Protein AF-A0A924IPH4-F1 (afdb_monomer_lite)

pLDDT: mean 70.68, std 22.04, range [35.31, 95.25]

Sequence (134 aa):
MKKNIKIHRPSRKHLSSLSPFLALPIIIGVTWIGVHVIGFGHADTVSNNFVSHSGNQLVNNGKPFRFAGVNMYWLGLDDNIRDGTGNTTYPTQARINDGFSEASALGSTVVRAHTRYISWLFDLRRLVPQQLIA

Structure (mmCIF, N/CA/C/O backbone):
data_AF-A0A924IPH4-F1
#
_entry.id   AF-A0A924IPH4-F1
#
loop_
_atom_site.group_PDB
_atom_site.id
_atom_site.type_symbol
_atom_site.label_atom_id
_atom_site.label_alt_id
_atom_site.label_comp_id
_atom_site.label_asym_id
_atom_site.label_entity_id
_atom_site.label_seq_id
_atom_site.pdbx_PDB_ins_code
_atom_site.Cartn_x
_atom_site.Cartn_y
_atom_site.Cartn_z
_atom_site.occupancy
_atom_site.B_iso_or_equiv
_atom_site.auth_seq_id
_atom_site.auth_comp_id
_atom_site.auth_asym_id
_atom_site.auth_atom_id
_atom_site.pdbx_PDB_model_num
ATOM 1 N N . MET A 1 1 ? -67.217 32.565 103.723 1.00 41.81 1 MET A N 1
ATOM 2 C CA . MET A 1 1 ? -68.243 33.124 102.810 1.00 41.81 1 MET A CA 1
ATOM 3 C C . MET A 1 1 ? -67.678 33.162 101.390 1.00 41.81 1 MET A C 1
ATOM 5 O O . MET A 1 1 ? -66.588 33.681 101.209 1.00 41.81 1 MET A O 1
ATOM 9 N N . LYS A 1 2 ? -68.379 32.493 100.458 1.00 45.91 2 LYS A N 1
ATOM 10 C CA . LYS A 1 2 ? -68.168 32.319 98.999 1.00 45.91 2 LYS A CA 1
ATOM 11 C C . LYS A 1 2 ? -66.764 32.588 98.418 1.00 45.91 2 LYS A C 1
ATOM 13 O O . LYS A 1 2 ? -66.408 33.737 98.186 1.00 45.91 2 LYS A O 1
ATOM 18 N N . LYS A 1 3 ? -66.060 31.522 98.003 1.00 44.84 3 LYS A N 1
ATOM 19 C CA . LYS A 1 3 ? -65.133 31.578 96.857 1.00 44.84 3 LYS A CA 1
ATOM 20 C C . LYS A 1 3 ? -65.316 30.367 95.940 1.00 44.84 3 LYS A C 1
ATOM 22 O O . LYS A 1 3 ? -65.513 29.245 96.389 1.00 44.84 3 LYS A O 1
ATOM 27 N N . ASN A 1 4 ? -65.332 30.702 94.657 1.00 43.12 4 ASN A N 1
ATOM 28 C CA . ASN A 1 4 ? -65.838 29.960 93.512 1.00 43.12 4 ASN A CA 1
ATOM 29 C C . ASN A 1 4 ? -65.025 28.709 93.162 1.00 43.12 4 ASN A C 1
ATOM 31 O O . ASN A 1 4 ? -63.797 28.751 93.103 1.00 43.12 4 ASN A O 1
ATOM 35 N N . ILE A 1 5 ? -65.742 27.627 92.849 1.00 48.75 5 ILE A N 1
ATOM 36 C CA . ILE A 1 5 ? -65.197 26.395 92.277 1.00 48.75 5 ILE A CA 1
ATOM 37 C C . ILE A 1 5 ? -65.026 26.572 90.764 1.00 48.75 5 ILE A C 1
ATOM 39 O O . ILE A 1 5 ? -65.895 27.081 90.059 1.00 48.75 5 ILE A O 1
ATOM 43 N N . LYS A 1 6 ? -63.850 26.155 90.304 1.00 45.50 6 LYS A N 1
ATOM 44 C CA . LYS A 1 6 ? -63.314 26.206 88.944 1.00 45.50 6 LYS A CA 1
ATOM 45 C C . LYS A 1 6 ? -63.853 25.004 88.160 1.00 45.50 6 LYS A C 1
ATOM 47 O O . LYS A 1 6 ? -63.691 23.882 88.629 1.00 45.50 6 LYS A O 1
ATOM 52 N N . ILE A 1 7 ? -64.424 25.200 86.969 1.00 54.44 7 ILE A N 1
ATOM 53 C CA . ILE A 1 7 ? -64.690 24.089 86.040 1.00 54.44 7 ILE A CA 1
ATOM 54 C C . ILE A 1 7 ? -64.054 24.406 84.686 1.00 54.44 7 ILE A C 1
ATOM 56 O O . ILE A 1 7 ? -64.276 25.455 84.088 1.00 54.44 7 ILE A O 1
ATOM 60 N N . HIS A 1 8 ? -63.200 23.482 84.265 1.00 40.38 8 HIS A N 1
ATOM 61 C CA . HIS A 1 8 ? -62.354 23.490 83.082 1.00 40.38 8 HIS A CA 1
ATOM 62 C C . HIS A 1 8 ? -63.133 22.970 81.860 1.00 40.38 8 HIS A C 1
ATOM 64 O O . HIS A 1 8 ? -63.811 21.948 81.963 1.00 40.38 8 HIS A O 1
ATOM 70 N N . ARG A 1 9 ? -62.997 23.612 80.692 1.00 47.50 9 ARG A N 1
ATOM 71 C CA . ARG A 1 9 ? -63.261 22.983 79.383 1.00 47.50 9 ARG A CA 1
ATOM 72 C C . ARG A 1 9 ? -62.150 23.358 78.388 1.00 47.50 9 ARG A C 1
ATOM 74 O O . ARG A 1 9 ? -61.717 24.511 78.408 1.00 47.50 9 ARG A O 1
ATOM 81 N N . PRO A 1 10 ? -61.659 22.416 77.559 1.00 42.34 10 PRO A N 1
ATOM 82 C CA . PRO A 1 10 ? -60.396 22.576 76.845 1.00 42.34 10 PRO A CA 1
ATOM 83 C C . PRO A 1 10 ? -60.526 23.087 75.397 1.00 42.34 10 PRO A C 1
ATOM 85 O O . PRO A 1 10 ? -61.465 22.765 74.681 1.00 42.34 10 PRO A O 1
ATOM 88 N N . SER A 1 11 ? -59.490 23.838 75.007 1.00 44.16 11 SER A N 1
ATOM 89 C CA . SER A 1 11 ? -58.734 23.856 73.739 1.00 44.16 11 SER A CA 1
ATOM 90 C C . SER A 1 11 ? -59.430 23.629 72.385 1.00 44.16 11 SER A C 1
ATOM 92 O O . SER A 1 11 ? -59.812 22.512 72.048 1.00 44.16 11 SER A O 1
ATOM 94 N N . ARG A 1 12 ? -59.317 24.634 71.504 1.00 44.56 12 ARG A N 1
ATOM 95 C CA . ARG A 1 12 ? -58.556 24.516 70.241 1.00 44.56 12 ARG A CA 1
ATOM 96 C C . ARG A 1 12 ? -58.333 25.900 69.630 1.00 44.56 12 ARG A C 1
ATOM 98 O O . ARG A 1 12 ? -59.281 26.642 69.399 1.00 44.56 12 ARG A O 1
ATOM 105 N N . LYS A 1 13 ? -57.070 26.250 69.384 1.00 45.91 13 LYS A N 1
ATOM 106 C CA . LYS A 1 13 ? -56.692 27.411 68.572 1.00 45.91 13 LYS A CA 1
ATOM 107 C C . LYS A 1 13 ? -56.676 27.019 67.093 1.00 45.91 13 LYS A C 1
ATOM 109 O O . LYS A 1 13 ? -56.387 25.870 66.772 1.00 45.91 13 LYS A O 1
ATOM 114 N N . HIS A 1 14 ? -56.829 28.049 66.264 1.00 39.09 14 HIS A N 1
ATOM 115 C CA . HIS A 1 14 ? -56.451 28.138 64.854 1.00 39.09 14 HIS A CA 1
ATOM 116 C C . HIS A 1 14 ? -57.457 27.612 63.827 1.00 39.09 14 HIS A C 1
ATOM 118 O O . HIS A 1 14 ? -57.475 26.425 63.534 1.00 39.09 14 HIS A O 1
ATOM 124 N N . LEU A 1 15 ? -58.209 28.532 63.209 1.00 45.00 15 LEU A N 1
ATOM 125 C CA . LEU A 1 15 ? -58.421 28.594 61.758 1.00 45.00 15 LEU A CA 1
ATOM 126 C C . LEU A 1 15 ? -59.156 29.890 61.361 1.00 45.00 15 LEU A C 1
ATOM 128 O O . LEU A 1 15 ? -59.906 30.457 62.147 1.00 45.00 15 LEU A O 1
ATOM 132 N N . SER A 1 16 ? -58.898 30.288 60.113 1.00 41.00 16 SER A N 1
ATOM 133 C CA . SER A 1 16 ? -59.569 31.280 59.259 1.00 41.00 16 SER A CA 1
ATOM 134 C C . SER A 1 16 ? -59.407 32.775 59.559 1.00 41.00 16 SER A C 1
ATOM 136 O O . SER A 1 16 ? -60.124 33.345 60.373 1.00 41.00 16 SER A O 1
ATOM 138 N N . SER A 1 17 ? -58.573 33.431 58.747 1.00 40.66 17 SER A N 1
ATOM 139 C CA . SER A 1 17 ? -59.008 34.594 57.958 1.00 40.66 17 SER A CA 1
ATOM 140 C C . SER A 1 17 ? -58.001 34.847 56.828 1.00 40.66 17 SER A C 1
ATOM 142 O O . SER A 1 17 ? -56.955 35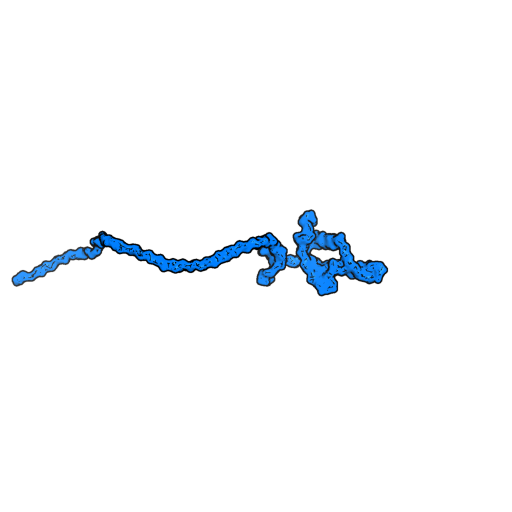.458 57.025 1.00 40.66 17 SER A O 1
ATOM 144 N N . LEU A 1 18 ? -58.299 34.295 55.651 1.00 38.69 18 LEU A N 1
ATOM 145 C CA . LEU A 1 18 ? -57.746 34.727 54.369 1.00 38.69 18 LEU A CA 1
ATOM 146 C C . LEU A 1 18 ? -58.626 35.871 53.870 1.00 38.69 18 LEU A C 1
ATOM 148 O O . LEU A 1 18 ? -59.829 35.667 53.731 1.00 38.69 18 LEU A O 1
ATOM 152 N N . SER A 1 19 ? -58.042 37.030 53.572 1.00 41.19 19 SER A N 1
ATOM 153 C CA . SER A 1 19 ? -58.556 38.014 52.602 1.00 41.19 19 SER A CA 1
ATOM 154 C C . SER A 1 19 ? -57.450 39.066 52.325 1.00 41.19 19 SER A C 1
ATOM 156 O O . SER A 1 19 ? -56.461 39.092 53.057 1.00 41.19 19 SER A O 1
ATOM 158 N N . PRO A 1 20 ? -57.501 39.814 51.206 1.00 52.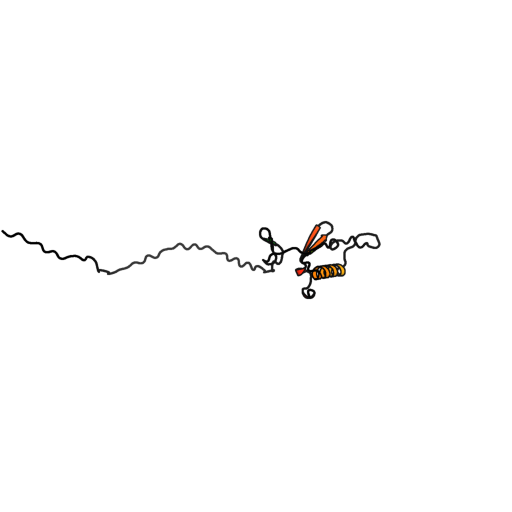16 20 PRO A N 1
ATOM 159 C CA . PRO A 1 20 ? -56.627 39.626 50.046 1.00 52.16 20 PRO A CA 1
ATOM 160 C C . PRO A 1 20 ? -55.766 40.887 49.790 1.00 52.16 20 PRO A C 1
ATOM 162 O O . PRO A 1 20 ? -55.692 41.755 50.645 1.00 52.16 20 PRO A O 1
ATOM 165 N N . PHE A 1 21 ? -55.159 40.977 48.602 1.00 39.22 21 PHE A N 1
ATOM 166 C CA . PHE A 1 21 ? -54.662 42.176 47.895 1.00 39.22 21 PHE A CA 1
ATOM 167 C C . PHE A 1 21 ? -53.164 42.167 47.544 1.00 39.22 21 PHE A C 1
ATOM 169 O O . PHE A 1 21 ? -52.290 42.309 48.387 1.00 39.22 21 PHE A O 1
ATOM 176 N N . LEU A 1 22 ? -52.951 42.029 46.227 1.00 38.00 22 LEU A N 1
ATOM 177 C CA . LEU A 1 22 ? -51.931 42.646 45.374 1.00 38.00 22 LEU A CA 1
ATOM 178 C C . LEU A 1 22 ? -50.476 42.696 45.868 1.00 38.00 22 LEU A C 1
ATOM 180 O O . LEU A 1 22 ? -50.128 43.501 46.719 1.00 38.00 22 LEU A O 1
ATOM 184 N N . ALA A 1 23 ? -49.591 42.005 45.144 1.00 39.81 23 ALA A N 1
ATOM 185 C CA . ALA A 1 23 ? -48.643 42.649 44.218 1.00 39.81 23 ALA A CA 1
ATOM 186 C C . ALA A 1 23 ? -47.618 41.618 43.716 1.00 39.81 23 ALA A C 1
ATOM 188 O O . ALA A 1 23 ? -46.880 41.026 44.498 1.00 39.81 23 ALA A O 1
ATOM 189 N N . LEU A 1 24 ? -47.563 41.414 42.399 1.00 35.91 24 LEU A N 1
ATOM 190 C CA . LEU A 1 24 ? -46.456 40.728 41.731 1.00 35.91 24 LEU A CA 1
ATOM 191 C C . LEU A 1 24 ? -45.267 41.693 41.625 1.00 35.91 24 LEU A C 1
ATOM 193 O O . LEU A 1 24 ? -45.448 42.774 41.061 1.00 35.91 24 LEU A O 1
ATOM 197 N N . PRO A 1 25 ? -44.046 41.312 42.032 1.00 43.28 25 PRO A N 1
ATOM 198 C CA . PRO A 1 25 ? -42.851 41.921 41.487 1.00 43.28 25 PRO A CA 1
ATOM 199 C C . PRO A 1 25 ? -42.318 41.082 40.321 1.00 43.28 25 PRO A C 1
ATOM 201 O O . PRO A 1 25 ? -41.975 39.907 40.447 1.00 43.28 25 PRO A O 1
ATOM 204 N N . ILE A 1 26 ? -42.255 41.752 39.174 1.00 39.38 26 ILE A N 1
ATOM 205 C CA . ILE A 1 26 ? -41.477 41.414 37.985 1.00 39.38 26 ILE A CA 1
ATOM 206 C C . ILE A 1 26 ? -40.020 41.205 38.419 1.00 39.38 26 ILE A C 1
ATOM 208 O O . ILE A 1 26 ? -39.351 42.153 38.830 1.00 39.38 26 ILE A O 1
ATOM 212 N N . ILE A 1 27 ? -39.524 39.969 38.347 1.00 42.16 27 ILE A N 1
ATOM 213 C CA . ILE A 1 27 ? -38.099 39.685 38.534 1.00 42.16 27 ILE A CA 1
ATOM 214 C C . ILE A 1 27 ? -37.399 39.955 37.203 1.00 42.16 27 ILE A C 1
ATOM 216 O O . ILE A 1 27 ? -37.549 39.212 36.234 1.00 42.16 27 ILE A O 1
ATOM 220 N N . ILE A 1 28 ? -36.626 41.039 37.181 1.00 42.47 28 ILE A N 1
ATOM 221 C CA . ILE A 1 28 ? -35.630 41.343 36.155 1.00 42.47 28 ILE A CA 1
ATOM 222 C C . ILE A 1 28 ? -34.511 40.304 36.300 1.00 42.47 28 ILE A C 1
ATOM 224 O O . ILE A 1 28 ? -33.590 40.457 37.099 1.00 42.47 28 ILE A O 1
ATOM 228 N N . GLY A 1 29 ? -34.626 39.205 35.560 1.00 37.25 29 GLY A N 1
ATOM 229 C CA . GLY A 1 29 ? -33.539 38.260 35.351 1.00 37.25 29 GLY A CA 1
ATOM 230 C C . GLY A 1 29 ? -32.705 38.725 34.167 1.00 37.25 29 GLY A C 1
ATOM 231 O O . GLY A 1 29 ? -33.145 38.617 33.024 1.00 37.25 29 GLY A O 1
ATOM 232 N N . VAL A 1 30 ? -31.513 39.252 34.446 1.00 42.34 30 VAL A N 1
ATOM 233 C CA . VAL A 1 30 ? -30.463 39.521 33.456 1.00 42.34 30 VAL A CA 1
ATOM 234 C C . VAL A 1 30 ? -30.232 38.240 32.654 1.00 42.34 30 VAL A C 1
ATOM 236 O O . VAL A 1 30 ? -29.649 37.275 33.145 1.00 42.34 30 VAL A O 1
ATOM 239 N N . THR A 1 31 ? -30.754 38.198 31.433 1.00 36.72 31 THR A N 1
ATOM 240 C CA . THR A 1 31 ? -30.549 37.080 30.519 1.00 36.72 31 THR A CA 1
ATOM 241 C C . THR A 1 31 ? -29.139 37.216 29.969 1.00 36.72 31 THR A C 1
ATOM 243 O O . THR A 1 31 ? -28.807 38.201 29.312 1.00 36.72 31 THR A O 1
ATOM 246 N N . TRP A 1 32 ? -28.290 36.234 30.261 1.00 35.31 32 TRP A N 1
ATOM 247 C CA . TRP A 1 32 ? -27.028 36.048 29.559 1.00 35.31 32 TRP A CA 1
ATOM 248 C C . TRP A 1 32 ? -27.337 35.850 28.071 1.00 35.31 32 TRP A C 1
ATOM 250 O O . TRP A 1 32 ? -27.693 34.755 27.640 1.00 35.31 32 TRP A O 1
ATOM 260 N N . ILE A 1 33 ? -27.213 36.913 27.275 1.00 42.38 33 ILE A N 1
ATOM 261 C CA . ILE A 1 33 ? -27.151 36.814 25.816 1.00 42.38 33 ILE A CA 1
ATOM 262 C C . ILE A 1 33 ? -25.753 36.287 25.490 1.00 42.38 33 ILE A C 1
ATOM 264 O O . ILE A 1 33 ? -24.839 37.023 25.129 1.00 42.38 33 ILE A O 1
ATOM 268 N N . GLY A 1 34 ? -25.566 34.982 25.679 1.00 39.59 34 GLY A N 1
ATOM 269 C CA . GLY A 1 34 ? -24.501 34.261 25.006 1.00 39.59 34 GLY A CA 1
ATOM 270 C C . GLY A 1 34 ? -24.883 34.187 23.538 1.00 39.59 34 GLY A C 1
ATOM 271 O O . GLY A 1 34 ? -25.725 33.369 23.166 1.00 39.59 34 GLY A O 1
ATOM 272 N N . VAL A 1 35 ? -24.305 35.063 22.714 1.00 49.06 35 VAL A N 1
ATOM 273 C CA . VAL A 1 35 ? -24.333 34.925 21.257 1.00 49.06 35 VAL A CA 1
ATOM 274 C C . VAL A 1 35 ? -23.697 33.574 20.938 1.00 49.06 35 VAL A C 1
ATOM 276 O O . VAL A 1 35 ? -22.477 33.441 20.891 1.00 49.06 35 VAL A O 1
ATOM 279 N N . HIS A 1 36 ? -24.522 32.544 20.764 1.00 49.12 36 HIS A N 1
ATOM 280 C CA . HIS A 1 36 ? -24.079 31.318 20.130 1.00 49.12 36 HIS A CA 1
ATOM 281 C C . HIS A 1 36 ? -23.877 31.673 18.664 1.00 49.12 36 HIS A C 1
ATOM 283 O O . HIS A 1 36 ? -24.834 31.759 17.895 1.00 49.12 36 HIS A O 1
ATOM 289 N N . VAL A 1 37 ? -22.625 31.921 18.281 1.00 53.16 37 VAL A N 1
ATOM 290 C CA . VAL A 1 37 ? -22.231 31.824 16.879 1.00 53.16 37 VAL A CA 1
ATOM 291 C C . VAL A 1 37 ? -22.439 30.360 16.516 1.00 53.16 37 VAL A C 1
ATOM 293 O O . VAL A 1 37 ? -21.587 29.513 16.777 1.00 53.16 37 VAL A O 1
ATOM 296 N N . ILE A 1 38 ? -23.619 30.041 15.983 1.00 55.25 38 ILE A N 1
ATOM 297 C CA . ILE A 1 38 ? -23.859 28.768 15.318 1.00 55.25 38 ILE A CA 1
ATOM 298 C C . ILE A 1 38 ? -23.014 28.847 14.053 1.00 55.25 38 ILE A C 1
ATOM 300 O O . ILE A 1 38 ? -23.445 29.352 13.017 1.00 55.25 38 ILE A O 1
ATOM 304 N N . GLY A 1 39 ? -21.756 28.430 14.168 1.00 49.97 39 GLY A N 1
ATOM 305 C CA . GLY A 1 39 ? -20.945 28.130 13.010 1.00 49.97 39 GLY A CA 1
ATOM 306 C C . GLY A 1 39 ? -21.645 27.000 12.277 1.00 49.97 39 GLY A C 1
ATOM 307 O O . GLY A 1 39 ? -21.492 25.839 12.645 1.00 49.97 39 GLY A O 1
ATOM 308 N N . PHE A 1 40 ? -22.418 27.327 11.243 1.00 53.38 40 PHE A N 1
ATOM 309 C CA . PHE A 1 40 ? -22.778 26.368 10.208 1.00 53.38 40 PHE A CA 1
ATOM 310 C C . PHE A 1 40 ? -21.512 26.077 9.404 1.00 53.38 40 PHE A C 1
ATOM 312 O O . PHE A 1 40 ? -21.360 26.494 8.256 1.00 53.38 40 PHE A O 1
ATOM 319 N N . GLY A 1 41 ? -20.570 25.381 10.042 1.00 46.56 41 GLY A N 1
ATOM 320 C CA . GLY A 1 41 ? -19.577 24.623 9.319 1.00 46.56 41 GLY A CA 1
ATOM 321 C C . GLY A 1 41 ? -20.358 23.612 8.501 1.00 46.56 41 GLY A C 1
ATOM 322 O O . GLY A 1 41 ? -20.849 22.623 9.043 1.00 46.56 41 GLY A O 1
ATOM 323 N N . HIS A 1 42 ? -20.505 23.877 7.206 1.00 52.84 42 HIS A N 1
ATOM 324 C CA . HIS A 1 42 ? -20.737 22.810 6.252 1.00 52.84 42 HIS A CA 1
ATOM 325 C C . HIS A 1 42 ? -19.456 21.983 6.276 1.00 52.84 42 HIS A C 1
ATOM 327 O O . HIS A 1 42 ? -18.509 22.239 5.539 1.00 52.84 42 HIS A O 1
ATOM 333 N N . ALA A 1 43 ? -19.382 21.062 7.237 1.00 53.22 43 ALA A N 1
ATOM 334 C CA . ALA A 1 43 ? -18.437 19.978 7.166 1.00 53.22 43 ALA A CA 1
ATOM 335 C C . ALA A 1 43 ? -18.841 19.206 5.917 1.00 53.22 43 ALA A C 1
ATOM 337 O O . ALA A 1 43 ? -19.826 18.464 5.938 1.00 53.22 43 ALA A O 1
ATOM 338 N N . ASP A 1 44 ? -18.113 19.421 4.823 1.00 51.31 44 ASP A N 1
ATOM 339 C CA . ASP A 1 44 ? -18.059 18.442 3.755 1.00 51.31 44 ASP A CA 1
ATOM 340 C C . ASP A 1 44 ? -17.716 17.125 4.441 1.00 51.31 44 ASP A C 1
ATOM 342 O O . ASP A 1 44 ? -16.601 16.909 4.924 1.00 51.31 44 ASP A O 1
ATOM 346 N N . THR A 1 45 ? -18.718 16.263 4.578 1.00 50.78 45 THR A N 1
ATOM 347 C CA . THR A 1 45 ? -18.567 14.927 5.142 1.00 50.78 45 THR A CA 1
ATOM 348 C C . THR A 1 45 ? -17.906 14.061 4.081 1.00 50.78 45 THR A C 1
ATOM 350 O O . THR A 1 45 ? -18.444 13.055 3.631 1.00 50.78 45 THR A O 1
ATOM 353 N N . VAL A 1 46 ? -16.687 14.434 3.681 1.00 55.47 46 VAL A N 1
ATOM 354 C CA . VAL A 1 46 ? -15.731 13.450 3.200 1.00 55.47 46 VAL A CA 1
ATOM 355 C C . VAL A 1 46 ? -15.617 12.479 4.359 1.00 55.47 46 VAL A C 1
ATOM 357 O O . VAL A 1 46 ? -15.035 12.810 5.391 1.00 55.47 46 VAL A O 1
ATOM 360 N N . SER A 1 47 ? -16.267 11.320 4.236 1.00 59.78 47 SER A N 1
ATOM 361 C CA . SER A 1 47 ? -16.150 10.249 5.214 1.00 59.78 47 SER A CA 1
ATOM 362 C C . SER A 1 47 ? -14.657 10.061 5.448 1.00 59.78 47 SER A C 1
ATOM 364 O O . SER A 1 47 ? -13.932 9.675 4.522 1.00 59.78 47 SER A O 1
ATOM 366 N N . ASN A 1 48 ? -14.179 10.462 6.626 1.00 61.09 48 ASN A N 1
ATOM 367 C CA . ASN A 1 48 ? -12.762 10.507 6.941 1.00 61.09 48 ASN A CA 1
ATOM 368 C C . ASN A 1 48 ? -12.309 9.059 7.193 1.00 61.09 48 ASN A C 1
ATOM 370 O O . ASN A 1 48 ? -12.027 8.667 8.318 1.00 61.09 48 ASN A O 1
ATOM 374 N N . ASN A 1 49 ? -12.301 8.245 6.126 1.00 76.56 49 ASN A N 1
ATOM 375 C CA . ASN A 1 49 ? -12.052 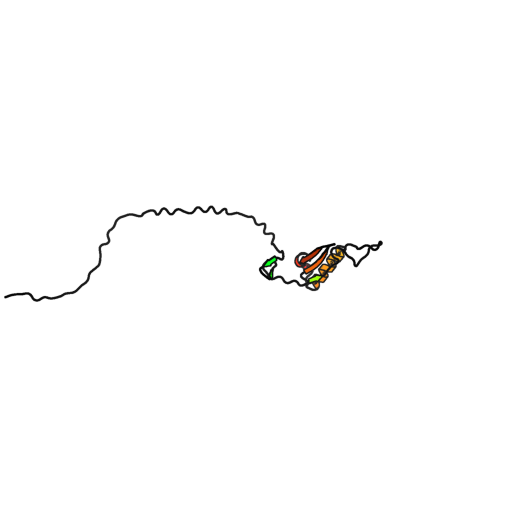6.797 6.123 1.00 76.56 49 ASN A CA 1
ATOM 376 C C . ASN A 1 49 ? -10.563 6.471 6.307 1.00 76.56 49 ASN A C 1
ATOM 378 O O . ASN A 1 49 ? -10.082 5.416 5.883 1.00 76.56 49 ASN A O 1
ATOM 382 N N . PHE A 1 50 ? -9.792 7.433 6.809 1.00 89.12 50 PHE A N 1
ATOM 383 C CA . PHE A 1 50 ? -8.385 7.243 7.084 1.00 89.12 50 PHE A CA 1
ATOM 384 C C . PHE A 1 50 ? -8.237 6.443 8.368 1.00 89.12 50 PHE A C 1
ATOM 386 O O . PHE A 1 50 ? -9.005 6.592 9.318 1.00 89.12 50 PHE A O 1
ATOM 393 N N . VAL A 1 51 ? -7.222 5.586 8.381 1.00 89.75 51 VAL A N 1
ATOM 394 C CA . VAL A 1 51 ? -6.795 4.945 9.617 1.00 89.75 51 VAL A CA 1
ATOM 395 C C . VAL A 1 51 ? -6.261 6.039 10.537 1.00 89.75 51 VAL A C 1
ATOM 397 O O . VAL A 1 51 ? -5.384 6.809 10.147 1.00 89.75 51 VAL A O 1
ATOM 400 N N . SER A 1 52 ? -6.793 6.107 11.747 1.00 91.94 52 SER A N 1
ATOM 401 C CA . SER A 1 52 ? -6.371 7.032 12.794 1.00 91.94 52 SER A CA 1
ATOM 402 C C . SER A 1 52 ? -6.099 6.271 14.089 1.00 91.94 52 SER A C 1
ATOM 404 O O . SER A 1 52 ? -6.356 5.069 14.186 1.00 91.94 52 SER A O 1
ATOM 406 N N . HIS A 1 53 ? -5.537 6.951 15.085 1.00 92.69 53 HIS A N 1
ATOM 407 C CA . HIS A 1 53 ? -5.381 6.385 16.420 1.00 92.69 53 HIS A CA 1
ATOM 408 C C . HIS A 1 53 ? -6.560 6.780 17.323 1.00 92.69 53 HIS A C 1
ATOM 410 O O . HIS A 1 53 ? -7.098 7.885 17.231 1.00 92.69 53 HIS A O 1
ATOM 416 N N . SER A 1 54 ? -6.910 5.911 18.262 1.00 92.00 54 SER A N 1
ATOM 417 C CA . SER A 1 54 ? -7.757 6.223 19.412 1.00 92.00 54 SER A CA 1
ATOM 418 C C . SER A 1 54 ? -7.142 5.562 20.643 1.00 92.00 54 SER A C 1
ATOM 420 O O . SER A 1 54 ? -7.171 4.336 20.785 1.00 92.00 54 SER A O 1
ATOM 422 N N . GLY A 1 55 ? -6.489 6.365 21.489 1.00 92.88 55 GLY A N 1
ATOM 423 C CA . GLY A 1 55 ? -5.626 5.855 22.556 1.00 92.88 55 GLY A CA 1
ATOM 424 C C . GLY A 1 55 ? -4.544 4.925 21.997 1.00 92.88 55 GLY A C 1
ATOM 425 O O . GLY A 1 55 ? -3.768 5.320 21.131 1.00 92.88 55 GLY A O 1
ATOM 426 N N . ASN A 1 56 ? -4.544 3.669 22.451 1.00 94.06 56 ASN A N 1
ATOM 427 C CA . ASN A 1 56 ? -3.569 2.648 22.047 1.00 94.06 56 ASN A CA 1
ATOM 428 C C . ASN A 1 56 ? -4.062 1.747 20.898 1.00 94.06 56 ASN A C 1
ATOM 430 O O . ASN A 1 56 ? -3.476 0.694 20.646 1.00 94.06 56 ASN A O 1
ATOM 434 N N . GLN A 1 57 ? -5.164 2.101 20.234 1.00 93.88 57 GLN A N 1
ATOM 435 C CA . GLN A 1 57 ? -5.735 1.325 19.135 1.00 93.88 57 GLN A CA 1
ATOM 436 C C . GLN A 1 57 ? -5.716 2.116 17.835 1.00 93.88 57 GLN A C 1
ATOM 438 O O . GLN A 1 57 ? -5.874 3.335 17.825 1.00 93.88 57 GLN A O 1
ATOM 443 N N . LEU A 1 58 ? -5.578 1.399 16.724 1.00 92.88 58 LEU A N 1
ATOM 444 C CA . LEU A 1 58 ? -5.873 1.950 15.411 1.00 92.88 58 LEU A CA 1
ATOM 445 C C . LEU A 1 58 ? -7.350 1.758 15.116 1.00 92.88 58 LEU A C 1
ATOM 447 O O . LEU A 1 58 ? -7.928 0.715 15.432 1.00 92.88 58 LEU A O 1
ATOM 451 N N . VAL A 1 59 ? -7.952 2.759 14.490 1.00 92.94 59 VAL A N 1
ATOM 452 C CA . VAL A 1 59 ? -9.356 2.750 14.104 1.00 92.94 59 VAL A CA 1
ATOM 453 C C . VAL A 1 59 ? -9.507 3.194 12.657 1.00 92.94 59 VAL A C 1
ATOM 455 O O . VAL A 1 59 ? -8.771 4.046 12.171 1.00 92.94 59 VAL A O 1
ATOM 458 N N . ASN A 1 60 ? -10.471 2.609 11.957 1.00 90.19 60 ASN A N 1
ATOM 459 C CA . ASN A 1 60 ? -10.940 3.104 10.667 1.00 90.19 60 ASN A CA 1
ATOM 460 C C . ASN A 1 60 ? -12.470 3.123 10.727 1.00 90.19 60 ASN A C 1
ATOM 462 O O . ASN A 1 60 ? -13.085 2.109 11.069 1.00 90.19 60 ASN A O 1
ATOM 466 N N . ASN A 1 61 ? -13.080 4.282 10.472 1.00 88.62 61 ASN A N 1
ATOM 467 C CA . ASN A 1 61 ? -14.528 4.489 10.586 1.00 88.62 61 ASN A CA 1
ATOM 468 C C . ASN A 1 61 ? -15.106 4.078 11.946 1.00 88.62 61 ASN A C 1
ATOM 470 O O . ASN A 1 61 ? -16.124 3.393 12.029 1.00 88.62 61 ASN A O 1
ATOM 474 N N . GLY A 1 62 ? -14.412 4.457 13.023 1.00 88.06 62 GLY A N 1
ATOM 475 C CA . GLY A 1 62 ? -14.829 4.180 14.401 1.00 88.06 62 GLY A CA 1
ATOM 476 C C . GLY A 1 62 ? -14.721 2.712 14.827 1.00 88.06 62 GLY A C 1
ATOM 477 O O . GLY A 1 62 ? -15.047 2.392 15.966 1.00 88.06 62 GLY A O 1
ATOM 478 N N . LYS A 1 63 ? -14.251 1.814 13.953 1.00 89.94 63 LYS A N 1
ATOM 479 C CA . LYS A 1 63 ? -14.067 0.390 14.260 1.00 89.94 63 LYS A CA 1
ATOM 480 C C . LYS A 1 63 ? -12.591 0.079 14.499 1.00 89.94 63 LYS A C 1
ATOM 482 O O . LYS A 1 63 ? -11.753 0.655 13.799 1.00 89.94 63 LYS A O 1
ATOM 487 N N . PRO A 1 64 ? -12.257 -0.852 15.415 1.00 92.88 64 PRO A N 1
ATOM 488 C CA . PRO A 1 64 ? -10.891 -1.329 15.576 1.00 92.88 64 PRO A CA 1
ATOM 489 C C . PRO A 1 64 ? -10.322 -1.807 14.242 1.00 92.88 64 PRO A C 1
ATOM 491 O O . PRO A 1 64 ? -10.938 -2.603 13.532 1.00 92.88 64 PRO A O 1
ATOM 494 N N . PHE A 1 65 ? -9.138 -1.317 13.911 1.00 91.44 65 PHE A N 1
ATOM 495 C CA . PHE A 1 65 ? -8.424 -1.666 12.702 1.00 91.44 65 PHE A CA 1
ATOM 496 C C . PHE A 1 65 ? -7.189 -2.492 13.059 1.00 91.44 65 PHE A C 1
ATOM 498 O O . PHE A 1 65 ? -6.392 -2.111 13.916 1.00 91.44 65 PHE A O 1
ATOM 505 N N . ARG A 1 66 ? -7.040 -3.647 12.404 1.00 90.00 66 ARG A N 1
ATOM 506 C CA . ARG A 1 66 ? -5.891 -4.541 12.567 1.00 90.00 66 ARG A CA 1
ATOM 507 C C . ARG A 1 66 ? -5.149 -4.652 11.244 1.00 90.00 66 ARG A C 1
ATOM 509 O O . ARG A 1 66 ? -5.762 -4.891 10.205 1.00 90.00 66 ARG A O 1
ATOM 516 N N . PHE A 1 67 ? -3.831 -4.504 11.311 1.00 87.69 67 PHE A N 1
ATOM 517 C CA . PHE A 1 67 ? -2.953 -4.749 10.178 1.00 87.69 67 PHE A CA 1
ATOM 518 C C . PHE A 1 67 ? -2.843 -6.250 9.911 1.00 87.69 67 PHE A C 1
ATOM 520 O O . PHE A 1 67 ? -2.369 -6.996 10.763 1.00 87.69 67 PHE A O 1
ATOM 527 N N . ALA A 1 68 ? -3.249 -6.667 8.717 1.00 88.81 68 ALA A N 1
ATOM 528 C CA . ALA A 1 68 ? -2.937 -7.970 8.145 1.00 88.81 68 ALA A CA 1
ATOM 529 C C . ALA A 1 68 ? -2.527 -7.709 6.697 1.00 88.81 68 ALA A C 1
ATOM 531 O O . ALA A 1 68 ? -3.307 -7.146 5.933 1.00 88.81 68 ALA A O 1
ATOM 532 N N . GLY A 1 69 ? -1.282 -7.990 6.331 1.00 90.50 69 GLY A N 1
ATOM 533 C CA . GLY A 1 69 ? -0.772 -7.477 5.070 1.00 90.50 69 GLY A CA 1
ATOM 534 C C . GLY A 1 69 ? 0.553 -8.053 4.628 1.00 90.50 69 GLY A C 1
ATOM 535 O O . GLY A 1 69 ? 1.193 -8.816 5.350 1.00 90.50 69 GLY A O 1
ATOM 536 N N . VAL A 1 70 ? 0.965 -7.630 3.437 1.00 91.81 70 VAL A N 1
ATOM 537 C CA . VAL A 1 70 ? 2.188 -8.084 2.770 1.00 91.81 70 VAL A CA 1
ATOM 53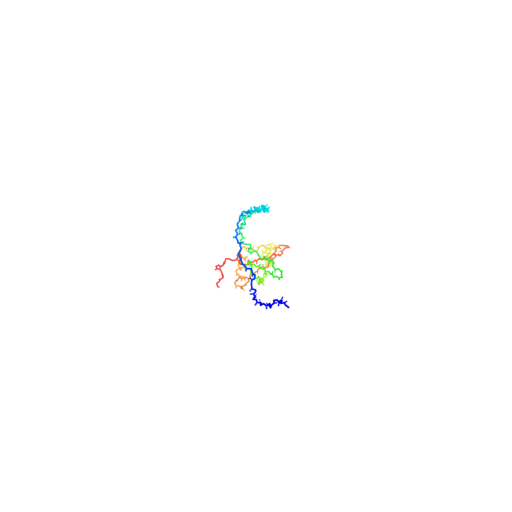8 C C . VAL A 1 70 ? 3.138 -6.924 2.494 1.00 91.81 70 VAL A C 1
ATOM 540 O O . VAL A 1 70 ? 2.741 -5.758 2.408 1.00 91.81 70 VAL A O 1
ATOM 543 N N . ASN A 1 71 ? 4.418 -7.252 2.340 1.00 92.56 71 ASN A N 1
ATOM 544 C CA . ASN A 1 71 ? 5.418 -6.308 1.860 1.00 92.56 71 ASN A CA 1
ATOM 545 C C . ASN A 1 71 ? 5.540 -6.444 0.340 1.00 92.56 71 ASN A C 1
ATOM 547 O O . ASN A 1 71 ? 5.935 -7.492 -0.161 1.00 92.56 71 ASN A O 1
ATOM 551 N N . MET A 1 72 ? 5.256 -5.366 -0.383 1.00 92.88 72 MET A N 1
ATOM 552 C CA . MET A 1 72 ? 5.482 -5.238 -1.822 1.00 92.88 72 MET A CA 1
ATOM 553 C C . MET A 1 72 ? 6.512 -4.130 -2.046 1.00 92.88 72 MET A C 1
ATOM 555 O O . MET A 1 72 ? 6.207 -3.012 -2.464 1.00 92.88 72 MET A O 1
ATOM 559 N N . TYR A 1 73 ? 7.762 -4.440 -1.701 1.00 90.06 73 TYR A N 1
ATOM 560 C CA . TYR A 1 73 ? 8.886 -3.498 -1.710 1.00 90.06 73 TYR A CA 1
ATOM 561 C C . TYR A 1 73 ? 9.160 -2.883 -3.091 1.00 90.06 73 TYR A C 1
ATOM 563 O O . TYR A 1 73 ? 9.681 -1.777 -3.171 1.00 90.06 73 TYR A O 1
ATOM 571 N N . TRP A 1 74 ? 8.765 -3.574 -4.161 1.00 91.50 74 TRP A N 1
ATOM 572 C CA . TRP A 1 74 ? 9.002 -3.191 -5.551 1.00 91.50 74 TRP A CA 1
ATOM 573 C C . TRP A 1 74 ? 7.988 -2.187 -6.125 1.00 91.50 74 TRP A C 1
ATOM 575 O O . TRP A 1 74 ? 8.136 -1.772 -7.270 1.00 91.50 74 TRP A O 1
ATOM 585 N N . LEU A 1 75 ? 6.961 -1.780 -5.367 1.00 90.81 75 LEU A N 1
ATOM 586 C CA . LEU A 1 75 ? 5.893 -0.906 -5.879 1.00 90.81 75 LEU A CA 1
ATOM 587 C C . LEU A 1 75 ? 6.367 0.497 -6.292 1.00 90.81 75 LEU A C 1
ATOM 589 O O . LEU A 1 75 ? 5.769 1.093 -7.182 1.00 90.81 75 LEU A O 1
ATOM 593 N N . GLY A 1 76 ? 7.411 1.040 -5.658 1.00 85.06 76 GLY A N 1
ATOM 594 C CA . GLY A 1 76 ? 7.940 2.370 -5.987 1.00 85.06 76 GLY A CA 1
ATOM 595 C C . GLY A 1 76 ? 9.229 2.366 -6.809 1.00 85.06 76 GLY A C 1
ATOM 596 O O . GLY A 1 76 ? 9.552 3.376 -7.428 1.00 85.06 76 GLY A O 1
ATOM 597 N N . LEU A 1 77 ? 9.973 1.263 -6.802 1.00 90.06 77 LEU A N 1
ATOM 598 C CA . LEU A 1 77 ? 11.135 1.005 -7.648 1.00 90.06 77 LEU A CA 1
ATOM 599 C C . LEU A 1 77 ? 11.360 -0.505 -7.647 1.00 90.06 77 LEU A C 1
ATOM 601 O O . LEU A 1 77 ? 11.476 -1.107 -6.579 1.00 90.06 77 LEU A O 1
ATOM 605 N N . ASP A 1 78 ? 11.417 -1.112 -8.822 1.00 90.62 78 ASP A N 1
ATOM 606 C CA . ASP A 1 78 ? 11.553 -2.549 -8.958 1.00 90.62 78 ASP A CA 1
ATOM 607 C C . ASP A 1 78 ? 12.999 -2.942 -9.263 1.00 90.62 78 ASP A C 1
ATOM 609 O O . ASP A 1 78 ? 13.513 -2.769 -10.368 1.00 90.62 78 ASP A O 1
ATOM 613 N N . ASP A 1 79 ? 13.649 -3.494 -8.244 1.00 87.56 79 ASP A N 1
ATOM 614 C CA . ASP A 1 79 ? 15.022 -3.998 -8.320 1.00 87.56 79 ASP A CA 1
ATOM 615 C C . ASP A 1 79 ? 15.089 -5.449 -8.842 1.00 87.56 79 ASP A C 1
ATOM 617 O O . ASP A 1 79 ? 16.175 -5.972 -9.102 1.00 87.56 79 ASP A O 1
ATOM 621 N N . ASN A 1 80 ? 13.926 -6.098 -9.019 1.00 90.50 80 ASN A N 1
ATOM 622 C CA . ASN A 1 80 ? 13.827 -7.477 -9.506 1.00 90.50 80 ASN A CA 1
ATOM 623 C C . ASN A 1 80 ? 13.864 -7.568 -11.040 1.00 90.50 80 ASN A C 1
ATOM 625 O O . ASN A 1 80 ? 14.207 -8.617 -11.578 1.00 90.50 80 ASN A O 1
ATOM 629 N N . ILE A 1 81 ? 13.505 -6.491 -11.745 1.00 90.38 81 ILE A N 1
ATOM 630 C CA . ILE A 1 81 ? 13.562 -6.407 -13.207 1.00 90.38 81 ILE A CA 1
ATOM 631 C C . ILE A 1 81 ? 14.571 -5.335 -13.603 1.00 90.38 81 ILE A C 1
ATOM 633 O O . ILE A 1 81 ? 14.495 -4.192 -13.143 1.00 90.38 81 ILE A O 1
ATOM 637 N N . ARG A 1 82 ? 15.499 -5.711 -14.488 1.00 92.00 82 ARG A N 1
ATOM 638 C CA . ARG A 1 82 ? 16.489 -4.810 -15.080 1.00 92.00 82 ARG A CA 1
ATOM 639 C C . ARG A 1 82 ? 16.105 -4.436 -16.503 1.00 92.00 82 ARG A C 1
ATOM 641 O O . ARG A 1 82 ? 15.558 -5.264 -17.229 1.00 92.00 82 ARG A O 1
ATOM 648 N N . ASP A 1 83 ? 16.401 -3.205 -16.900 1.00 92.44 83 ASP A N 1
ATOM 649 C CA . ASP A 1 83 ? 16.299 -2.803 -18.302 1.00 92.44 83 ASP A CA 1
ATOM 650 C C . ASP A 1 83 ? 17.469 -3.357 -19.139 1.00 92.44 83 ASP A C 1
ATOM 652 O O . ASP A 1 83 ? 18.385 -4.002 -18.623 1.00 92.44 83 ASP A O 1
ATOM 656 N N . GLY A 1 84 ? 17.466 -3.082 -20.448 1.00 92.38 84 GLY A N 1
ATOM 657 C CA . GLY A 1 84 ? 18.530 -3.515 -21.364 1.00 92.38 84 GLY A CA 1
ATOM 658 C C . GLY A 1 84 ? 19.920 -2.937 -21.058 1.00 92.38 84 GLY A C 1
ATOM 659 O O . GLY A 1 84 ? 20.895 -3.348 -21.679 1.00 92.38 84 GLY A O 1
ATOM 660 N N . THR A 1 85 ? 20.021 -2.003 -20.109 1.00 94.44 85 THR A N 1
ATOM 661 C CA . THR A 1 85 ? 21.274 -1.400 -19.636 1.00 94.44 85 THR A CA 1
ATOM 662 C C . THR A 1 85 ? 21.665 -1.863 -18.228 1.00 94.44 85 THR A C 1
ATOM 664 O O . THR A 1 85 ? 22.705 -1.454 -17.719 1.00 94.44 85 THR A O 1
ATOM 667 N N . GLY A 1 86 ? 20.867 -2.736 -17.602 1.00 92.31 86 GLY A N 1
ATOM 668 C CA . GLY A 1 86 ? 21.113 -3.261 -16.259 1.00 92.31 86 GLY A CA 1
ATOM 669 C C . GLY A 1 86 ? 20.587 -2.383 -15.116 1.00 92.31 86 GLY A C 1
ATOM 670 O O . GLY A 1 86 ? 20.827 -2.701 -13.949 1.00 92.31 86 GLY A O 1
ATOM 671 N N . ASN A 1 87 ? 19.860 -1.300 -15.403 1.00 91.88 87 ASN A N 1
ATOM 672 C CA . ASN A 1 87 ? 19.311 -0.412 -14.376 1.00 91.88 87 ASN A CA 1
ATOM 673 C C . ASN A 1 87 ? 18.000 -0.951 -13.793 1.00 91.88 87 ASN A C 1
ATOM 675 O O . ASN A 1 87 ? 17.308 -1.754 -14.418 1.00 91.88 87 ASN A O 1
ATOM 679 N N . THR A 1 88 ? 17.654 -0.505 -12.582 1.00 92.06 88 THR A N 1
ATOM 680 C CA . THR A 1 88 ? 16.345 -0.789 -11.975 1.00 92.06 88 THR A CA 1
ATOM 681 C C . THR A 1 88 ? 15.213 -0.174 -12.775 1.00 92.06 88 THR A C 1
ATOM 683 O O . THR A 1 88 ? 15.357 0.890 -13.379 1.00 92.06 88 THR A O 1
ATOM 686 N N . THR A 1 89 ? 14.062 -0.835 -12.744 1.00 92.38 89 THR A N 1
ATOM 687 C CA . THR A 1 89 ? 12.886 -0.415 -13.505 1.00 92.38 89 THR A CA 1
ATOM 688 C C . THR A 1 89 ? 11.773 0.061 -12.580 1.00 92.38 89 THR A C 1
ATOM 690 O O . THR A 1 89 ? 11.847 -0.065 -11.358 1.00 92.38 89 THR A O 1
ATOM 693 N N . TYR A 1 90 ? 10.732 0.659 -13.154 1.00 92.19 90 TYR A N 1
ATOM 694 C CA . TYR A 1 90 ? 9.485 0.922 -12.441 1.00 92.19 90 TYR A CA 1
ATOM 695 C C . TYR A 1 90 ? 8.458 -0.148 -12.818 1.00 92.19 90 TYR A C 1
ATOM 697 O O . TYR A 1 90 ? 8.389 -0.523 -13.993 1.00 92.19 90 TYR A O 1
ATOM 705 N N . PRO A 1 91 ? 7.656 -0.647 -11.861 1.00 92.38 91 PRO A N 1
ATOM 706 C CA . PRO A 1 91 ? 6.645 -1.644 -12.171 1.00 92.38 91 PRO A CA 1
ATOM 707 C C . PRO A 1 91 ? 5.585 -1.055 -13.106 1.00 92.38 91 PRO A C 1
ATOM 709 O O . PRO A 1 91 ? 5.185 0.103 -12.984 1.00 92.38 91 PRO A O 1
ATOM 712 N N . THR A 1 92 ? 5.101 -1.872 -14.037 1.00 92.69 92 THR A N 1
ATOM 713 C CA . THR A 1 92 ? 3.959 -1.502 -14.875 1.00 92.69 92 THR A CA 1
ATOM 714 C C . THR A 1 92 ? 2.678 -1.471 -14.040 1.00 92.69 92 THR A C 1
ATOM 716 O O . THR A 1 92 ? 2.556 -2.179 -13.037 1.00 92.69 92 THR A O 1
ATOM 719 N N . GLN A 1 93 ? 1.678 -0.700 -14.480 1.00 92.50 93 GLN A N 1
ATOM 720 C CA . GLN A 1 93 ? 0.376 -0.662 -13.805 1.00 92.50 93 GLN A CA 1
ATOM 721 C C . GLN A 1 93 ? -0.284 -2.046 -13.730 1.00 92.50 93 GLN A C 1
ATOM 723 O O . GLN A 1 93 ? -0.897 -2.371 -12.718 1.00 92.50 93 GLN A O 1
ATOM 728 N N . ALA A 1 94 ? -0.124 -2.874 -14.768 1.00 94.06 94 ALA A N 1
ATOM 729 C CA . ALA A 1 94 ? -0.633 -4.244 -14.777 1.00 94.06 94 ALA A CA 1
ATOM 730 C C . ALA A 1 94 ? -0.054 -5.064 -13.614 1.00 94.06 94 ALA A C 1
ATOM 732 O O . ALA A 1 94 ? -0.805 -5.598 -12.809 1.00 94.06 94 ALA A O 1
ATOM 733 N N . ARG A 1 95 ? 1.272 -5.045 -13.431 1.00 92.50 95 ARG A N 1
ATOM 734 C CA . ARG A 1 95 ? 1.919 -5.760 -12.323 1.00 92.50 95 ARG A CA 1
ATOM 735 C C . ARG A 1 95 ? 1.513 -5.229 -10.946 1.00 92.50 95 ARG A C 1
ATOM 737 O O . ARG A 1 95 ? 1.391 -6.007 -10.003 1.00 92.50 95 ARG A O 1
ATOM 744 N N . ILE A 1 96 ? 1.331 -3.913 -10.815 1.00 93.75 96 ILE A N 1
ATOM 745 C CA . ILE A 1 96 ? 0.816 -3.308 -9.577 1.00 93.75 96 ILE A CA 1
ATOM 746 C C . ILE A 1 96 ? -0.576 -3.871 -9.262 1.00 93.75 96 ILE A C 1
ATOM 748 O O . ILE A 1 96 ? -0.817 -4.319 -8.142 1.00 93.75 96 ILE A O 1
ATOM 752 N N . ASN A 1 97 ? -1.466 -3.885 -10.256 1.00 94.75 97 ASN A N 1
ATOM 753 C CA . ASN A 1 97 ? -2.829 -4.383 -10.103 1.00 94.75 97 ASN A CA 1
ATOM 754 C C . ASN A 1 97 ? -2.854 -5.875 -9.755 1.00 94.75 97 ASN A C 1
ATOM 756 O O . ASN A 1 97 ? -3.567 -6.254 -8.830 1.00 94.75 97 ASN A O 1
ATOM 760 N N . ASP A 1 98 ? -2.046 -6.694 -10.431 1.00 94.50 98 ASP A N 1
ATOM 761 C CA . ASP A 1 98 ? -1.958 -8.135 -10.171 1.00 94.50 98 ASP A CA 1
ATOM 762 C C . ASP A 1 98 ? -1.521 -8.405 -8.730 1.00 94.50 98 ASP A C 1
ATOM 764 O O . ASP A 1 98 ? -2.146 -9.184 -8.012 1.00 94.50 98 ASP A O 1
ATOM 768 N N . GLY A 1 99 ? -0.491 -7.697 -8.262 1.00 93.69 99 GLY A N 1
ATOM 769 C CA . GLY A 1 99 ? -0.014 -7.844 -6.893 1.00 93.69 99 GLY A CA 1
ATOM 770 C C . GLY A 1 99 ? -1.035 -7.395 -5.838 1.00 93.69 99 GLY A C 1
ATOM 771 O O . GLY A 1 99 ? -1.156 -8.039 -4.797 1.00 93.69 99 GLY A O 1
ATOM 772 N N . PHE A 1 100 ? -1.799 -6.326 -6.095 1.00 95.06 100 PHE A N 1
ATOM 773 C CA . PHE A 1 100 ? -2.898 -5.918 -5.210 1.00 95.06 100 PHE A CA 1
ATOM 774 C C . PHE A 1 100 ? -4.067 -6.903 -5.229 1.00 95.06 100 PHE A C 1
ATOM 776 O O . PHE A 1 100 ? -4.643 -7.170 -4.174 1.00 95.06 100 PHE A O 1
ATOM 783 N N . SER A 1 101 ? -4.396 -7.452 -6.399 1.00 95.19 101 SER A N 1
ATOM 784 C CA . SER A 1 101 ? -5.438 -8.466 -6.549 1.00 95.19 101 SER A CA 1
ATOM 785 C C . SER A 1 101 ? -5.088 -9.724 -5.759 1.00 95.19 101 SER A C 1
ATOM 787 O O . SER A 1 101 ? -5.900 -10.183 -4.961 1.00 95.19 101 SER A O 1
ATOM 789 N N . GLU A 1 102 ? -3.860 -10.227 -5.899 1.00 95.25 102 GLU A N 1
ATOM 790 C CA . GLU A 1 102 ? -3.379 -11.402 -5.164 1.00 95.25 102 GLU A CA 1
ATOM 791 C C . GLU A 1 102 ? -3.357 -11.150 -3.650 1.00 95.25 102 GLU A C 1
ATOM 793 O O . GLU A 1 102 ? -3.878 -11.943 -2.867 1.00 95.25 102 GLU A O 1
ATOM 798 N N . ALA A 1 103 ? -2.822 -10.003 -3.214 1.00 93.12 103 ALA A N 1
ATOM 799 C CA . ALA A 1 103 ? -2.805 -9.648 -1.797 1.00 93.12 103 ALA A CA 1
ATOM 800 C C . ALA A 1 103 ? -4.226 -9.605 -1.206 1.00 93.12 103 ALA A C 1
ATOM 802 O O . ALA A 1 103 ? -4.446 -10.104 -0.100 1.00 93.12 103 ALA A O 1
ATOM 803 N N . SER A 1 104 ? -5.186 -9.045 -1.950 1.00 93.31 104 SER A N 1
ATOM 804 C CA . SER A 1 104 ? -6.597 -9.010 -1.561 1.00 93.31 104 SER A CA 1
ATOM 805 C C . SER A 1 104 ? -7.217 -10.408 -1.514 1.00 93.31 104 SER A C 1
ATOM 807 O O . SER A 1 104 ? -7.914 -10.717 -0.550 1.00 93.31 104 SER A O 1
ATOM 809 N N . ALA A 1 105 ? -6.947 -11.261 -2.507 1.00 93.19 105 ALA A N 1
ATOM 810 C CA . ALA A 1 105 ? -7.441 -12.640 -2.555 1.00 93.19 105 ALA A CA 1
ATOM 811 C C . ALA A 1 105 ? -6.936 -13.478 -1.366 1.00 93.19 105 ALA A C 1
ATOM 813 O O . ALA A 1 105 ? -7.672 -14.290 -0.812 1.00 93.19 105 ALA A O 1
ATOM 814 N N . LEU A 1 106 ? -5.713 -13.209 -0.900 1.00 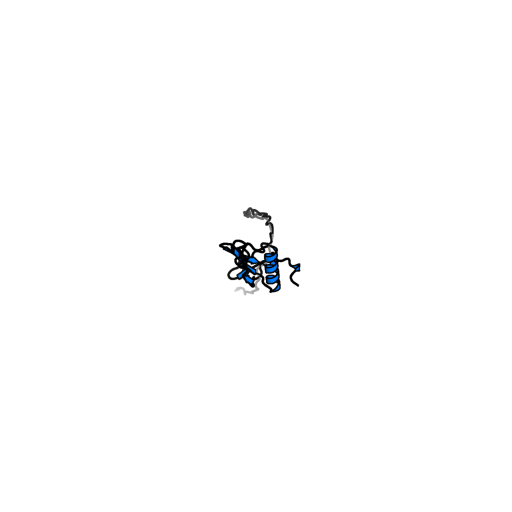92.69 106 LEU A N 1
ATOM 815 C CA . LEU A 1 106 ? -5.130 -13.817 0.301 1.00 92.69 106 LEU A CA 1
ATOM 816 C C . LEU A 1 106 ? -5.626 -13.190 1.620 1.00 92.69 106 LEU A C 1
ATOM 818 O O . LEU A 1 106 ? -5.152 -13.552 2.698 1.00 92.69 106 LEU A O 1
ATOM 822 N N . GLY A 1 107 ? -6.563 -12.240 1.563 1.00 90.31 107 GLY A N 1
ATOM 823 C CA . GLY A 1 107 ? -7.159 -11.601 2.738 1.00 90.31 107 GLY A CA 1
ATOM 824 C C . GLY A 1 107 ? -6.316 -10.482 3.356 1.00 90.31 107 GLY A C 1
ATOM 825 O O . GLY A 1 107 ? -6.576 -10.074 4.492 1.00 90.31 107 GLY A O 1
ATOM 826 N N . SER A 1 108 ? -5.316 -9.958 2.640 1.00 91.44 108 SER A N 1
ATOM 827 C CA . SER A 1 108 ? -4.576 -8.785 3.110 1.00 91.44 108 SER A CA 1
ATOM 828 C C . SER A 1 108 ? -5.487 -7.560 3.135 1.00 91.44 108 SER A C 1
ATOM 830 O O . SER A 1 108 ? -6.183 -7.246 2.174 1.00 91.44 108 SER A O 1
ATOM 832 N N . THR A 1 109 ? -5.439 -6.810 4.230 1.00 90.19 109 THR A N 1
ATOM 833 C CA . THR A 1 109 ? -6.070 -5.492 4.356 1.00 90.19 109 THR A CA 1
ATOM 834 C C . THR A 1 109 ? -5.099 -4.369 4.021 1.00 90.19 109 THR A C 1
ATOM 836 O O . THR A 1 109 ? -5.528 -3.248 3.745 1.00 90.19 109 THR A O 1
ATOM 839 N N . VAL A 1 110 ? -3.794 -4.658 4.042 1.00 92.19 110 VAL A N 1
ATOM 840 C CA . VAL A 1 110 ? -2.739 -3.660 3.904 1.00 92.19 110 VAL A CA 1
ATOM 841 C C . VAL A 1 110 ? -1.571 -4.138 3.049 1.00 92.19 110 VAL A C 1
ATOM 843 O O . VAL A 1 110 ? -1.160 -5.292 3.118 1.00 92.19 110 VAL A O 1
ATOM 846 N N . VAL A 1 111 ? -0.978 -3.206 2.303 1.00 92.62 111 VAL A N 1
ATOM 847 C CA . VAL A 1 111 ? 0.316 -3.388 1.641 1.00 92.62 111 VAL A CA 1
ATOM 848 C C . VAL A 1 111 ? 1.319 -2.374 2.169 1.00 92.62 111 VAL A C 1
ATOM 850 O O . VAL A 1 111 ? 1.048 -1.172 2.189 1.00 92.62 111 VAL A O 1
ATOM 853 N N . ARG A 1 112 ? 2.505 -2.850 2.552 1.00 91.62 112 ARG A N 1
ATOM 854 C CA . ARG A 1 112 ? 3.668 -1.993 2.795 1.00 91.62 112 ARG A CA 1
ATOM 855 C C . ARG A 1 112 ? 4.534 -1.935 1.542 1.00 91.62 112 ARG A C 1
ATOM 857 O O . ARG A 1 112 ? 4.943 -2.969 1.020 1.00 91.62 112 ARG A O 1
ATOM 864 N N . ALA A 1 113 ? 4.846 -0.726 1.099 1.00 89.19 113 ALA A N 1
ATOM 865 C CA . ALA A 1 113 ? 5.656 -0.454 -0.081 1.00 89.19 113 ALA A CA 1
ATOM 866 C C . ALA A 1 113 ? 6.852 0.424 0.268 1.00 89.19 113 ALA A C 1
ATOM 868 O O . ALA A 1 113 ? 6.802 1.189 1.233 1.00 89.19 113 ALA A O 1
ATOM 869 N N . HIS A 1 114 ? 7.901 0.361 -0.546 1.00 81.44 114 HIS A N 1
ATOM 870 C CA . HIS A 1 114 ? 8.990 1.329 -0.516 1.00 81.44 114 HIS A CA 1
ATOM 871 C C . HIS A 1 114 ? 8.925 2.171 -1.796 1.00 81.44 114 HIS A C 1
ATOM 873 O O . HIS A 1 114 ? 8.842 1.642 -2.902 1.00 81.44 114 HIS A O 1
ATOM 879 N N . THR A 1 115 ? 8.963 3.490 -1.653 1.00 70.81 115 THR A N 1
ATOM 880 C CA . THR A 1 115 ? 9.403 4.404 -2.708 1.00 70.81 115 THR A CA 1
ATOM 881 C C . THR A 1 115 ? 10.856 4.765 -2.435 1.00 70.81 115 THR A C 1
ATOM 883 O O . THR A 1 115 ? 11.326 4.530 -1.325 1.00 70.81 115 THR A O 1
ATOM 886 N N . ARG A 1 116 ? 11.575 5.285 -3.444 1.00 59.75 116 ARG A N 1
ATOM 887 C CA . ARG A 1 116 ? 13.050 5.366 -3.538 1.00 59.75 116 ARG A CA 1
ATOM 888 C C . ARG A 1 116 ? 13.812 5.720 -2.241 1.00 59.75 116 ARG A C 1
ATOM 890 O O . ARG A 1 116 ? 14.965 5.329 -2.165 1.00 59.75 116 ARG A O 1
ATOM 897 N N . TYR A 1 117 ? 13.189 6.363 -1.237 1.00 47.50 117 TYR A N 1
ATOM 898 C CA . TYR A 1 117 ? 13.710 6.537 0.133 1.00 47.50 117 TYR A CA 1
ATOM 899 C C . TYR A 1 117 ? 12.641 6.570 1.270 1.00 47.50 117 TYR A C 1
ATOM 901 O O . TYR A 1 117 ? 12.975 6.930 2.397 1.00 47.50 117 TYR A O 1
ATOM 909 N N . ILE A 1 118 ? 11.361 6.234 1.022 1.00 59.03 118 ILE A N 1
ATOM 910 C CA . ILE A 1 118 ? 10.242 6.350 1.995 1.00 59.03 118 ILE A CA 1
ATOM 911 C C . ILE A 1 118 ? 9.379 5.077 1.976 1.00 59.03 118 ILE A C 1
ATOM 913 O O . ILE A 1 118 ? 9.046 4.569 0.911 1.00 59.03 118 ILE A O 1
ATOM 917 N N . SER A 1 119 ? 8.982 4.557 3.143 1.00 56.9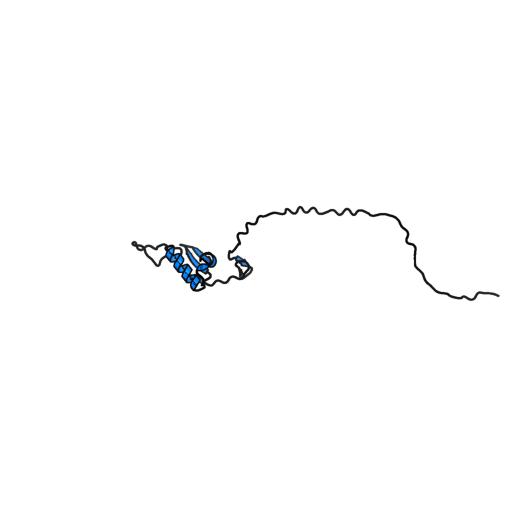4 119 SER A N 1
ATOM 918 C CA . SER A 1 119 ? 7.999 3.463 3.229 1.00 56.94 119 SER A CA 1
ATOM 919 C C . SER A 1 119 ? 6.573 4.006 3.346 1.00 56.94 119 SER A C 1
ATOM 921 O O . SER A 1 119 ? 6.306 4.821 4.226 1.00 56.94 119 SER A O 1
ATOM 923 N N . TRP A 1 120 ? 5.656 3.512 2.514 1.00 73.12 120 TRP A N 1
ATOM 924 C CA . TRP A 1 120 ? 4.226 3.836 2.568 1.00 73.12 120 TRP A CA 1
ATOM 925 C C . TRP A 1 120 ? 3.395 2.609 2.921 1.00 73.12 120 TRP A C 1
ATOM 927 O O . TRP A 1 120 ? 3.786 1.470 2.651 1.00 73.12 120 TRP A O 1
ATOM 937 N N . LEU A 1 121 ? 2.234 2.859 3.518 1.00 67.56 121 LEU A N 1
ATOM 938 C CA . LEU A 1 121 ? 1.271 1.839 3.889 1.00 67.56 121 LEU A CA 1
ATOM 939 C C . LEU A 1 121 ? -0.066 2.135 3.202 1.00 67.56 121 LEU A C 1
ATOM 941 O O . LEU A 1 121 ? -0.618 3.224 3.355 1.00 67.56 121 LEU A O 1
ATOM 945 N N . PHE A 1 122 ? -0.574 1.165 2.450 1.00 78.19 122 PHE A N 1
ATOM 946 C CA . PHE A 1 122 ? -1.780 1.289 1.637 1.00 78.19 122 PHE A CA 1
ATOM 947 C C . PHE A 1 122 ? -2.890 0.376 2.165 1.00 78.19 122 PHE A C 1
ATOM 949 O O . PHE A 1 122 ? -2.651 -0.807 2.384 1.00 78.19 122 PHE A O 1
ATOM 956 N N . ASP A 1 123 ? -4.100 0.912 2.350 1.00 76.69 123 ASP A N 1
ATOM 957 C CA . ASP A 1 123 ? -5.301 0.137 2.701 1.00 76.69 123 ASP A CA 1
ATOM 958 C C . ASP A 1 123 ? -5.948 -0.421 1.426 1.00 76.69 123 ASP A C 1
ATOM 960 O O . ASP A 1 123 ? -6.458 0.341 0.599 1.00 76.69 123 ASP A O 1
ATOM 964 N N . LEU A 1 124 ? -5.942 -1.746 1.269 1.00 72.44 124 LEU A N 1
ATOM 965 C CA . LEU A 1 124 ? -6.424 -2.413 0.056 1.00 72.44 124 LEU A CA 1
ATOM 966 C C . LEU A 1 124 ? -7.927 -2.237 -0.165 1.00 72.44 124 LEU A C 1
ATOM 968 O O . LEU A 1 124 ? -8.370 -2.201 -1.310 1.00 72.44 124 LEU A O 1
ATOM 972 N N . ARG A 1 125 ? -8.708 -2.001 0.897 1.00 74.44 125 ARG A N 1
ATOM 973 C CA . ARG A 1 125 ? -10.163 -1.772 0.790 1.00 74.44 125 ARG A CA 1
ATOM 974 C C . ARG A 1 125 ? -10.513 -0.492 0.029 1.00 74.44 125 ARG A C 1
ATOM 976 O O . ARG A 1 125 ? -11.668 -0.300 -0.335 1.00 74.44 125 ARG A O 1
ATOM 983 N N . ARG A 1 126 ? -9.534 0.397 -0.167 1.00 73.06 126 ARG A N 1
ATOM 984 C CA . ARG A 1 126 ? -9.662 1.626 -0.961 1.00 73.06 126 ARG A CA 1
ATOM 985 C C . ARG A 1 126 ? -9.126 1.486 -2.383 1.00 73.06 126 ARG A C 1
ATOM 987 O O . ARG A 1 126 ? -9.476 2.306 -3.223 1.00 73.06 126 ARG A O 1
ATOM 994 N N . LEU A 1 127 ? -8.250 0.514 -2.627 1.00 70.88 127 LEU A N 1
ATOM 995 C CA . LEU A 1 127 ? -7.505 0.395 -3.881 1.00 70.88 127 LEU A CA 1
ATOM 996 C C . LEU A 1 127 ? -8.052 -0.701 -4.792 1.00 70.88 127 LEU A C 1
ATOM 998 O O . LEU A 1 127 ? -7.959 -0.575 -6.009 1.00 70.88 127 LEU A O 1
ATOM 1002 N N . VAL A 1 128 ? -8.627 -1.758 -4.216 1.00 69.62 128 VAL A N 1
ATOM 1003 C CA . VAL A 1 128 ? -9.184 -2.879 -4.972 1.00 69.62 128 VAL A CA 1
ATOM 1004 C C . VAL A 1 128 ? -10.700 -2.700 -5.095 1.00 69.62 128 VAL A C 1
ATOM 1006 O O . VAL A 1 128 ? -11.381 -2.540 -4.076 1.00 69.62 128 VAL A O 1
ATOM 1009 N N . PRO A 1 129 ? -11.261 -2.718 -6.319 1.00 64.31 129 PRO A N 1
ATOM 1010 C CA . PRO A 1 129 ? -12.704 -2.735 -6.512 1.00 64.31 129 PRO A CA 1
ATOM 1011 C C . PRO A 1 129 ? -13.326 -3.936 -5.786 1.00 64.31 129 PRO A C 1
ATOM 1013 O O . PRO A 1 129 ? -12.921 -5.074 -5.999 1.00 64.31 129 PRO A O 1
ATOM 1016 N N . GLN A 1 130 ? -14.356 -3.690 -4.971 1.00 57.19 130 GLN A N 1
ATOM 1017 C CA . GLN A 1 130 ? -15.058 -4.705 -4.160 1.00 57.19 130 GLN A CA 1
ATOM 1018 C C . GLN A 1 130 ? -15.633 -5.885 -4.974 1.00 57.19 130 GLN A C 1
ATOM 1020 O O . GLN A 1 130 ? -16.012 -6.896 -4.400 1.00 57.19 130 GLN A O 1
ATOM 1025 N N . GLN A 1 131 ? -15.692 -5.775 -6.304 1.00 53.38 131 GLN A N 1
ATOM 1026 C CA . GLN A 1 131 ? -16.213 -6.809 -7.204 1.00 53.38 131 GLN A CA 1
ATOM 1027 C C . GLN A 1 131 ? -15.267 -8.012 -7.391 1.00 53.38 131 GLN A C 1
ATOM 1029 O O . GLN A 1 131 ? -15.664 -8.995 -8.005 1.00 53.38 131 GLN A O 1
ATOM 1034 N N . LEU A 1 132 ? -14.035 -7.946 -6.872 1.00 50.59 132 LEU A N 1
ATOM 1035 C CA . LEU A 1 132 ? -13.024 -9.014 -6.950 1.00 50.59 132 LEU A CA 1
ATOM 1036 C C . LEU A 1 132 ? -12.877 -9.826 -5.649 1.00 50.59 132 LEU A C 1
ATOM 1038 O O . LEU A 1 132 ? -11.992 -10.670 -5.554 1.00 50.59 132 LEU A O 1
ATOM 1042 N N . ILE A 1 133 ? -13.729 -9.579 -4.648 1.00 44.47 133 ILE A N 1
ATOM 1043 C CA . ILE A 1 133 ? -13.763 -10.327 -3.385 1.00 44.47 133 ILE A CA 1
ATOM 1044 C C . ILE A 1 133 ? -14.992 -11.244 -3.437 1.00 44.47 133 ILE A C 1
ATOM 1046 O O . ILE A 1 133 ? -16.087 -10.837 -3.046 1.00 44.47 133 ILE A O 1
ATOM 1050 N N . ALA A 1 134 ? -14.819 -12.445 -3.986 1.00 38.38 134 ALA A N 1
ATOM 1051 C CA . ALA A 1 134 ? -15.815 -13.517 -4.001 1.00 38.38 134 ALA A CA 1
ATOM 1052 C C . ALA A 1 134 ? -15.236 -14.765 -3.332 1.00 38.38 134 ALA A C 1
ATOM 1054 O O . ALA A 1 134 ? -14.046 -15.054 -3.589 1.00 38.38 134 ALA A O 1
#

Foldseek 3Di:
DDDDDDDDDDDDDDDDDDDDDDDDDDDPDPDPPPPPPPPPPPPPPPVCQDFDDDVPFTDGSNHGDDFDFDEPAPQQWHQPDADPVRDTDHDDPVVVLVVLLVGVQVVGQWYWYDHPHDIDIDGSVVVDDPVSHD

Radius of gyration: 41.89 Å; chains: 1; bounding box: 90×56×124 Å

Secondary structure (DSSP, 8-state):
---PPP-------------------------------------------S-EEETTEEEETTEE----EEE-GGGSSEEEEE-TTS-EEPPPHHHHHHHHHHHHHTT-SEEEEEETTEEEEEEHHHHS-GGG--